Protein AF-A0A3L7PTU1-F1 (afdb_monomer_lite)

Radius of gyration: 15.51 Å; chains: 1; bounding box: 52×23×32 Å

Secondary structure (DSSP, 8-state):
----PPP------TTSPPB-GGG-B----EESHHHHHHHHHHS-THHHHHHHHHHHHHHHH-TT---EEBTTB-

Structure (mmCIF, N/CA/C/O backbone):
data_AF-A0A3L7PTU1-F1
#
_entry.id   AF-A0A3L7PTU1-F1
#
loop_
_atom_site.group_PDB
_atom_site.id
_atom_site.type_symbol
_atom_site.label_atom_id
_atom_site.label_alt_id
_atom_site.label_comp_id
_atom_site.label_asym_id
_atom_site.label_entity_id
_atom_site.label_seq_id
_atom_site.pdbx_PDB_ins_code
_atom_site.Cartn_x
_atom_site.Cartn_y
_atom_site.Cartn_z
_atom_site.occupancy
_atom_site.B_iso_or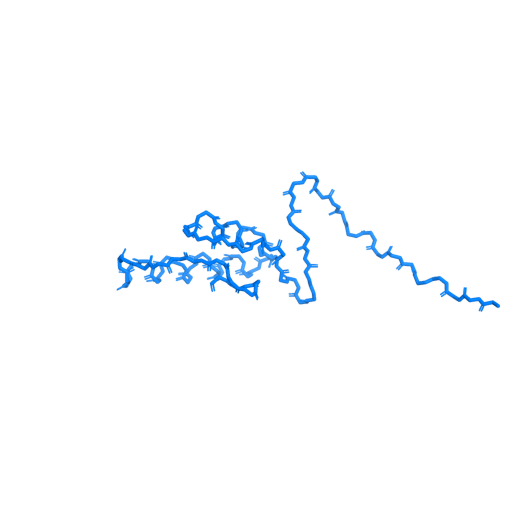_equiv
_atom_site.auth_seq_id
_atom_site.auth_comp_id
_atom_site.auth_asym_id
_atom_site.auth_atom_id
_atom_site.pdbx_PDB_model_num
ATOM 1 N N . MET A 1 1 ? 40.507 -3.762 -20.387 1.00 40.62 1 MET A N 1
ATOM 2 C CA . MET A 1 1 ? 39.254 -4.417 -20.831 1.00 40.62 1 MET A CA 1
ATOM 3 C C . MET A 1 1 ? 38.251 -4.403 -19.673 1.00 40.62 1 MET A C 1
ATOM 5 O O . MET A 1 1 ? 38.266 -5.314 -18.858 1.00 40.62 1 MET A O 1
ATOM 9 N N . ALA A 1 2 ? 37.439 -3.352 -19.522 1.00 45.38 2 ALA A N 1
ATOM 10 C CA . ALA A 1 2 ? 36.429 -3.286 -18.457 1.00 45.38 2 ALA A CA 1
ATOM 11 C C . ALA A 1 2 ? 35.080 -3.806 -18.984 1.00 45.38 2 ALA A C 1
ATOM 13 O O . ALA A 1 2 ? 34.541 -3.269 -19.951 1.00 45.38 2 ALA A O 1
ATOM 14 N N . LYS A 1 3 ? 34.546 -4.873 -18.375 1.00 45.12 3 LYS A N 1
ATOM 15 C CA . LYS A 1 3 ? 33.236 -5.451 -18.718 1.00 45.12 3 LYS A CA 1
ATOM 16 C C . LYS A 1 3 ? 32.116 -4.483 -18.318 1.00 45.12 3 LYS A C 1
ATOM 18 O O . LYS A 1 3 ? 31.856 -4.284 -17.135 1.00 45.12 3 LYS A O 1
ATOM 23 N N . LYS A 1 4 ? 31.422 -3.918 -19.308 1.00 43.25 4 LYS A N 1
ATOM 24 C CA . LYS A 1 4 ? 30.177 -3.160 -19.124 1.00 43.25 4 LYS A CA 1
ATOM 25 C C . LYS A 1 4 ? 29.051 -4.160 -18.823 1.00 43.25 4 LYS A C 1
ATOM 27 O O . LYS A 1 4 ? 28.747 -5.014 -19.652 1.00 43.25 4 LYS A O 1
ATOM 32 N N . LYS A 1 5 ? 28.468 -4.103 -17.622 1.00 44.53 5 LYS A N 1
ATOM 33 C CA . LYS A 1 5 ? 27.317 -4.935 -17.232 1.00 44.53 5 LYS A CA 1
ATOM 34 C C . LYS A 1 5 ? 26.098 -4.458 -18.027 1.00 44.53 5 LYS A C 1
ATOM 36 O O . LYS A 1 5 ? 25.698 -3.305 -17.890 1.00 44.53 5 LYS A O 1
ATOM 41 N N . ALA A 1 6 ? 25.552 -5.319 -18.884 1.00 52.25 6 ALA A N 1
ATOM 42 C CA . ALA A 1 6 ? 24.367 -5.013 -19.676 1.00 52.25 6 ALA A CA 1
ATOM 43 C C . ALA A 1 6 ? 23.183 -4.697 -18.747 1.00 52.25 6 ALA A C 1
ATOM 45 O O . ALA A 1 6 ? 22.803 -5.524 -17.913 1.00 52.25 6 ALA A O 1
ATOM 46 N N . ALA A 1 7 ? 22.631 -3.489 -18.875 1.00 51.31 7 ALA A N 1
ATOM 47 C CA . ALA A 1 7 ? 21.385 -3.119 -18.226 1.00 51.31 7 ALA A CA 1
ATOM 48 C C . ALA A 1 7 ? 20.269 -3.962 -18.849 1.00 51.31 7 ALA A C 1
ATOM 50 O O . ALA A 1 7 ? 20.029 -3.903 -20.053 1.00 51.31 7 ALA A O 1
ATOM 51 N N . ARG A 1 8 ? 19.635 -4.799 -18.028 1.00 51.25 8 ARG A N 1
ATOM 52 C CA . ARG A 1 8 ? 18.474 -5.587 -18.423 1.00 51.25 8 ARG A CA 1
ATOM 53 C C . ARG A 1 8 ? 17.315 -4.606 -18.579 1.00 51.25 8 ARG A C 1
ATOM 55 O O . ARG A 1 8 ? 16.855 -4.038 -17.595 1.00 51.25 8 ARG A O 1
ATOM 62 N N . SER A 1 9 ? 16.921 -4.360 -19.820 1.00 53.41 9 SER A N 1
ATOM 63 C CA . SER A 1 9 ? 15.770 -3.552 -20.199 1.00 53.41 9 SER A CA 1
ATOM 64 C C . SER A 1 9 ? 14.491 -4.273 -19.780 1.00 53.41 9 SER A C 1
ATOM 66 O O . SER A 1 9 ? 13.941 -5.065 -20.536 1.00 53.41 9 SER A O 1
ATOM 68 N N . THR A 1 10 ? 14.047 -4.043 -18.546 1.00 55.12 10 THR A N 1
ATOM 69 C CA . THR A 1 10 ? 12.644 -4.243 -18.181 1.00 55.12 10 THR A CA 1
ATOM 70 C C . THR A 1 10 ? 11.846 -3.140 -18.855 1.00 55.12 10 THR A C 1
ATOM 72 O O . THR A 1 10 ? 12.175 -1.963 -18.695 1.00 55.12 10 THR A O 1
ATOM 75 N N . GLU A 1 11 ? 10.858 -3.535 -19.651 1.00 50.69 11 GLU A N 1
ATOM 76 C CA . GLU A 1 11 ? 9.902 -2.657 -20.321 1.00 50.69 11 GLU A CA 1
ATOM 77 C C . GLU A 1 11 ? 9.428 -1.567 -19.353 1.00 50.69 11 GLU A C 1
ATOM 79 O O . GLU A 1 11 ? 8.742 -1.835 -18.369 1.00 50.69 11 GLU A O 1
ATOM 84 N N . ARG A 1 12 ? 9.838 -0.319 -19.602 1.00 51.03 12 ARG A N 1
ATOM 85 C CA . ARG A 1 12 ? 9.161 0.832 -19.012 1.00 51.03 12 ARG A CA 1
ATOM 86 C C . ARG A 1 12 ? 7.855 0.965 -19.772 1.00 51.03 12 ARG A C 1
ATOM 88 O O . ARG A 1 12 ? 7.831 1.545 -20.850 1.00 51.03 12 ARG A O 1
ATOM 95 N N . THR A 1 13 ? 6.785 0.396 -19.237 1.00 55.50 13 THR A N 1
ATOM 96 C CA . THR A 1 13 ? 5.448 0.884 -19.564 1.00 55.50 13 THR A CA 1
ATOM 97 C C . THR A 1 13 ? 5.382 2.299 -19.009 1.00 55.50 13 THR A C 1
ATOM 99 O O . THR A 1 13 ? 5.424 2.471 -17.787 1.00 55.50 13 THR A O 1
ATOM 102 N N . ASP A 1 14 ? 5.401 3.301 -19.887 1.00 55.47 14 ASP A N 1
ATOM 103 C CA . ASP A 1 14 ? 5.336 4.713 -19.512 1.00 55.47 14 ASP A CA 1
ATOM 104 C C . ASP A 1 14 ? 4.145 4.926 -18.560 1.00 55.47 14 ASP A C 1
ATOM 106 O O . ASP A 1 14 ? 2.988 4.836 -18.961 1.00 55.47 14 ASP A O 1
ATOM 110 N N . GLY A 1 15 ? 4.438 5.108 -17.266 1.00 70.00 15 GLY A N 1
ATOM 111 C CA . GLY A 1 15 ? 3.445 5.293 -16.202 1.00 70.00 15 GLY A CA 1
ATOM 112 C C . GLY A 1 15 ? 3.499 4.296 -15.036 1.00 70.00 15 GLY A C 1
ATOM 113 O O . GLY A 1 15 ? 2.994 4.622 -13.965 1.00 70.00 15 GLY A O 1
ATOM 114 N N . ALA A 1 16 ? 4.132 3.125 -15.178 1.00 80.62 16 ALA A N 1
ATOM 115 C CA . ALA A 1 16 ? 4.268 2.179 -14.062 1.00 80.62 16 ALA A CA 1
ATOM 116 C C . ALA A 1 16 ? 5.505 2.490 -13.190 1.00 80.62 16 ALA A C 1
ATOM 118 O O . ALA A 1 16 ? 6.566 2.826 -13.729 1.00 80.62 16 ALA A O 1
ATOM 119 N N . PRO A 1 17 ? 5.412 2.368 -11.852 1.00 90.88 17 PRO A N 1
ATOM 120 C CA . PRO A 1 17 ? 6.547 2.591 -10.961 1.00 90.88 17 PRO A CA 1
ATOM 121 C C . PRO A 1 17 ? 7.636 1.529 -11.161 1.00 90.88 17 PRO A C 1
ATOM 123 O O . PRO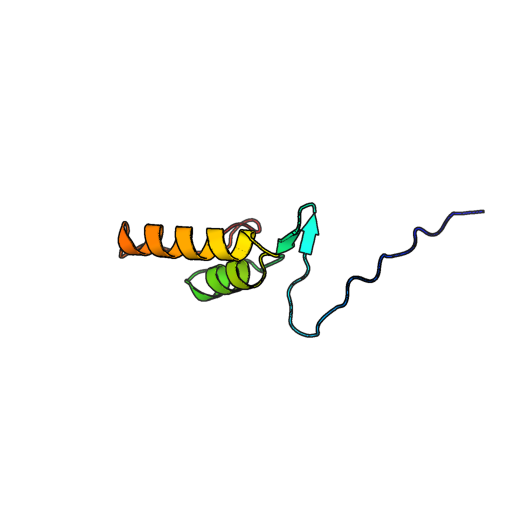 A 1 17 ? 7.364 0.378 -11.508 1.00 90.88 17 PRO A O 1
ATOM 126 N N . ALA A 1 18 ? 8.889 1.910 -10.906 1.00 94.00 18 ALA A N 1
ATOM 127 C CA . ALA A 1 18 ? 10.012 0.981 -10.965 1.00 94.00 18 ALA A CA 1
ATOM 128 C C . ALA A 1 18 ? 9.863 -0.126 -9.911 1.00 94.00 18 ALA A C 1
ATOM 130 O O . ALA A 1 18 ? 9.394 0.118 -8.801 1.00 94.00 18 ALA A O 1
ATOM 131 N N . LEU A 1 19 ? 10.308 -1.339 -10.237 1.00 94.94 19 LEU A N 1
ATOM 132 C CA . LEU A 1 19 ? 10.357 -2.444 -9.284 1.00 94.94 19 LEU A CA 1
ATOM 133 C C . LEU A 1 19 ? 11.778 -2.598 -8.736 1.00 94.94 19 LEU A C 1
ATOM 135 O O . LEU A 1 19 ? 12.744 -2.718 -9.491 1.00 94.94 19 LEU A O 1
ATOM 139 N N . LEU A 1 20 ? 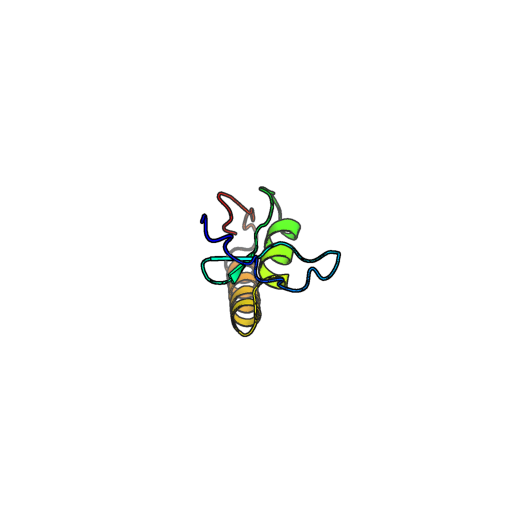11.901 -2.626 -7.412 1.00 93.50 20 LEU A N 1
ATOM 140 C CA . LEU A 1 20 ? 13.146 -2.908 -6.706 1.00 93.50 20 LEU A CA 1
ATOM 141 C C . LEU A 1 20 ? 13.400 -4.422 -6.626 1.00 93.50 20 LEU A C 1
ATOM 143 O O . LEU A 1 20 ? 12.638 -5.249 -7.143 1.00 93.50 20 LEU A O 1
ATOM 147 N N . SER A 1 21 ? 14.489 -4.808 -5.956 1.00 88.50 21 SER A N 1
ATOM 148 C CA . SER A 1 21 ? 14.785 -6.213 -5.674 1.00 88.50 21 SER A CA 1
ATOM 149 C C . SER A 1 21 ? 13.578 -6.920 -5.042 1.00 88.50 21 SER A C 1
ATOM 151 O O . SER A 1 21 ? 12.866 -6.375 -4.201 1.00 88.50 21 SER A O 1
ATOM 153 N N . GLY A 1 22 ? 13.307 -8.143 -5.503 1.00 88.56 22 GLY A N 1
ATOM 154 C CA . GLY A 1 22 ? 12.139 -8.912 -5.064 1.00 88.56 22 GLY A CA 1
ATOM 155 C C . GLY A 1 22 ? 10.797 -8.440 -5.641 1.00 88.56 22 GLY A C 1
ATOM 156 O O . GLY A 1 22 ? 9.761 -8.976 -5.247 1.00 88.56 22 GLY A O 1
ATOM 157 N N . GLY A 1 23 ? 10.788 -7.484 -6.577 1.00 91.38 23 GLY A N 1
ATOM 158 C CA . GLY A 1 23 ? 9.564 -6.978 -7.202 1.00 91.38 23 GLY A CA 1
ATOM 159 C C . GLY A 1 23 ? 8.776 -6.019 -6.308 1.00 91.38 23 GLY A C 1
ATOM 160 O O . GLY A 1 23 ? 7.555 -5.984 -6.412 1.00 91.38 23 GLY A O 1
ATOM 161 N N . ASN A 1 24 ? 9.450 -5.313 -5.392 1.00 94.88 24 ASN A N 1
ATOM 162 C CA . ASN A 1 24 ? 8.834 -4.293 -4.540 1.00 94.88 24 ASN A CA 1
ATOM 163 C C . ASN A 1 24 ? 8.609 -3.001 -5.356 1.00 94.88 24 ASN A C 1
ATOM 165 O O . ASN A 1 24 ? 9.603 -2.441 -5.825 1.00 94.88 24 ASN A O 1
ATOM 169 N N . PRO A 1 25 ? 7.368 -2.517 -5.535 1.00 96.38 25 PRO A N 1
ATOM 170 C CA . PRO A 1 25 ? 7.114 -1.244 -6.201 1.00 96.38 25 PRO A CA 1
ATOM 171 C C . PRO A 1 25 ? 7.821 -0.080 -5.509 1.00 96.38 25 PRO A C 1
ATOM 173 O O . PRO A 1 25 ? 7.801 0.027 -4.285 1.00 96.38 25 PRO A O 1
ATOM 176 N N . GLN A 1 26 ? 8.443 0.803 -6.285 1.00 96.56 26 GLN A N 1
ATOM 177 C CA . GLN A 1 26 ? 9.038 2.037 -5.790 1.00 96.56 26 GLN A CA 1
ATOM 178 C C . GLN A 1 26 ? 7.987 3.147 -5.811 1.00 96.56 26 GLN A C 1
ATOM 180 O O . GLN A 1 26 ? 7.751 3.771 -6.846 1.00 96.56 26 GLN A O 1
ATOM 185 N N . ILE A 1 27 ? 7.363 3.391 -4.663 1.00 95.56 27 ILE A N 1
ATOM 186 C CA . ILE A 1 27 ? 6.339 4.423 -4.487 1.00 95.56 27 ILE A CA 1
ATOM 187 C C . ILE A 1 27 ? 6.895 5.509 -3.571 1.00 95.56 27 ILE A C 1
ATOM 189 O O . ILE A 1 27 ? 7.568 5.229 -2.576 1.00 95.56 27 ILE A O 1
ATOM 193 N N . ALA A 1 28 ? 6.648 6.769 -3.928 1.00 94.88 28 ALA A N 1
ATOM 194 C CA . ALA A 1 28 ? 7.052 7.896 -3.102 1.00 94.88 28 ALA A CA 1
ATOM 195 C C . ALA A 1 28 ? 6.360 7.846 -1.731 1.00 94.88 28 ALA A C 1
ATOM 197 O O . ALA A 1 28 ? 5.261 7.310 -1.590 1.00 94.88 28 ALA A O 1
ATOM 198 N N . LEU A 1 29 ? 6.995 8.443 -0.719 1.00 97.31 29 LEU A N 1
ATOM 199 C CA . LEU A 1 29 ? 6.343 8.640 0.571 1.00 97.31 29 LEU A CA 1
ATOM 200 C C . LEU A 1 29 ? 5.042 9.423 0.367 1.00 97.31 29 LEU A C 1
ATOM 202 O O . LEU A 1 29 ? 5.036 10.464 -0.287 1.00 97.31 29 LEU A O 1
ATOM 206 N N . GLY A 1 30 ? 3.961 8.932 0.958 1.00 97.75 30 GLY A N 1
ATOM 207 C CA . GLY A 1 30 ? 2.646 9.540 0.828 1.00 97.75 30 GLY A CA 1
ATOM 208 C C . GLY A 1 30 ? 1.730 9.091 1.951 1.00 97.75 30 GLY A C 1
ATOM 209 O O . GLY A 1 30 ? 1.885 7.997 2.485 1.00 97.75 30 GLY A O 1
ATOM 210 N N . TYR A 1 31 ? 0.779 9.945 2.306 1.00 98.38 31 TYR A N 1
ATOM 211 C CA . TYR A 1 31 ? -0.266 9.643 3.279 1.00 98.38 31 TYR A CA 1
ATOM 212 C C . TYR A 1 31 ? -1.604 9.476 2.561 1.00 98.38 31 TYR A C 1
ATOM 214 O O . TYR A 1 31 ? -1.815 10.067 1.504 1.00 98.38 31 TYR A O 1
ATOM 222 N N . GLY A 1 32 ? -2.507 8.711 3.166 1.00 97.81 32 GLY A N 1
ATOM 223 C CA . GLY A 1 32 ? -3.817 8.406 2.605 1.00 97.81 32 GLY A CA 1
ATOM 224 C C . GLY A 1 32 ? -3.850 7.077 1.857 1.00 97.81 32 GLY A C 1
ATOM 225 O O . GLY A 1 32 ? -2.876 6.322 1.836 1.00 97.81 32 GLY A O 1
ATOM 226 N N . ASP A 1 33 ? -5.012 6.787 1.280 1.00 98.12 33 ASP A N 1
ATOM 227 C CA . ASP A 1 33 ? -5.285 5.527 0.587 1.00 98.12 33 ASP A CA 1
ATOM 228 C C . ASP A 1 33 ? -4.603 5.468 -0.786 1.00 98.12 33 ASP A C 1
ATOM 230 O O . ASP A 1 33 ? -3.966 4.471 -1.106 1.00 98.12 33 ASP A O 1
ATOM 234 N N . ASP A 1 34 ? -4.629 6.565 -1.546 1.00 97.75 34 ASP A N 1
ATOM 235 C CA . ASP A 1 34 ? -4.064 6.657 -2.898 1.00 97.75 34 ASP A CA 1
ATOM 236 C C . ASP A 1 34 ? -2.633 6.093 -3.043 1.00 97.75 34 ASP A C 1
ATOM 238 O O . ASP A 1 34 ? -2.421 5.242 -3.914 1.00 97.75 34 ASP A O 1
ATOM 242 N N . PRO A 1 35 ? -1.632 6.476 -2.216 1.00 97.56 35 PRO A N 1
ATOM 243 C CA . PRO A 1 35 ? -0.287 5.909 -2.333 1.00 97.56 35 PRO A CA 1
ATOM 244 C C . PRO A 1 35 ? -0.240 4.411 -1.995 1.00 97.56 35 PRO A C 1
ATOM 246 O O . PRO A 1 35 ? 0.555 3.678 -2.585 1.00 97.56 35 PRO A O 1
ATOM 249 N N . VAL A 1 36 ? -1.098 3.934 -1.088 1.00 98.25 36 VAL A N 1
ATOM 250 C CA . VAL A 1 36 ? -1.199 2.507 -0.746 1.00 98.25 36 VAL A CA 1
ATOM 251 C C . VAL A 1 36 ? -1.846 1.719 -1.886 1.00 98.25 36 VAL A C 1
ATOM 253 O O . VAL A 1 36 ? -1.328 0.668 -2.267 1.00 98.25 36 VAL A O 1
ATOM 256 N N . GLN A 1 37 ? -2.905 2.240 -2.508 1.00 98.06 37 GLN A N 1
ATOM 257 C CA . GLN A 1 37 ? -3.530 1.599 -3.668 1.00 98.06 37 GLN A CA 1
ATOM 258 C C . GLN A 1 37 ? -2.593 1.576 -4.877 1.00 98.06 37 GLN A C 1
ATOM 260 O O . GLN A 1 37 ? -2.502 0.556 -5.559 1.00 98.06 37 GLN A O 1
ATOM 265 N N . ALA A 1 38 ? -1.827 2.647 -5.111 1.00 97.19 38 ALA A N 1
ATOM 266 C CA . ALA A 1 38 ? -0.796 2.674 -6.149 1.00 97.19 38 ALA A CA 1
ATOM 267 C C . ALA A 1 38 ? 0.283 1.604 -5.911 1.00 97.19 38 ALA A C 1
ATOM 269 O O . ALA A 1 38 ? 0.713 0.928 -6.847 1.00 97.19 38 ALA A O 1
ATOM 270 N N . TYR A 1 39 ? 0.681 1.403 -4.651 1.00 97.56 39 TYR A N 1
ATOM 271 C CA . TYR A 1 39 ? 1.609 0.344 -4.267 1.00 97.56 39 TYR A CA 1
ATOM 272 C C . TYR A 1 39 ? 1.031 -1.051 -4.541 1.00 97.56 39 TYR A C 1
ATOM 274 O O . TYR A 1 39 ? 1.689 -1.873 -5.178 1.00 97.56 39 TYR A O 1
ATOM 282 N N . ILE A 1 40 ? -0.214 -1.314 -4.131 1.00 97.38 40 ILE A N 1
ATOM 283 C CA . ILE A 1 40 ? -0.900 -2.596 -4.362 1.00 97.38 40 ILE A CA 1
ATOM 284 C C . ILE A 1 40 ? -1.087 -2.870 -5.861 1.00 97.38 40 ILE A C 1
ATOM 286 O O . ILE A 1 40 ? -0.839 -3.987 -6.315 1.00 97.38 40 ILE A O 1
ATOM 290 N N . ALA A 1 41 ? -1.486 -1.863 -6.641 1.00 96.62 41 ALA A N 1
ATOM 291 C CA . ALA A 1 41 ? -1.701 -1.983 -8.083 1.00 96.62 41 ALA A CA 1
ATOM 292 C C . ALA A 1 41 ? -0.411 -2.317 -8.846 1.00 96.62 41 ALA A C 1
ATOM 294 O O . ALA A 1 41 ? -0.448 -3.023 -9.851 1.00 96.62 41 ALA A O 1
ATOM 295 N N . ALA A 1 42 ? 0.731 -1.840 -8.351 1.00 96.44 42 ALA A N 1
ATOM 296 C CA . ALA A 1 42 ? 2.035 -2.100 -8.940 1.00 96.44 42 ALA A CA 1
ATOM 297 C C . ALA A 1 42 ? 2.667 -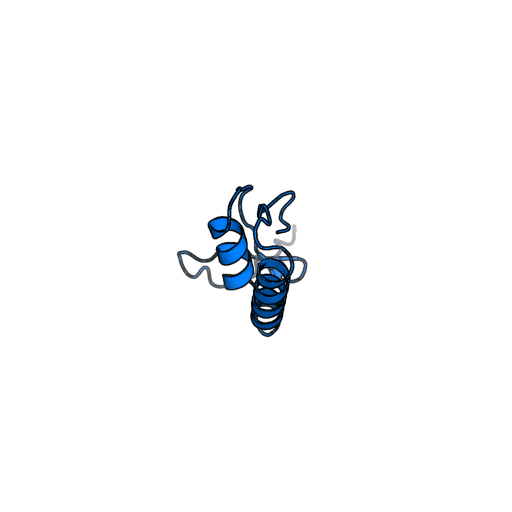3.435 -8.507 1.00 96.44 42 ALA A C 1
ATOM 299 O O . ALA A 1 42 ? 3.701 -3.829 -9.053 1.00 96.44 42 ALA A O 1
ATOM 300 N N . MET A 1 43 ? 2.091 -4.143 -7.526 1.00 95.38 43 MET A N 1
ATOM 301 C CA . MET A 1 43 ? 2.617 -5.434 -7.086 1.00 95.38 43 MET A CA 1
ATOM 302 C C . MET A 1 43 ? 2.514 -6.491 -8.201 1.00 95.38 43 MET A C 1
ATOM 304 O O . MET A 1 43 ? 1.428 -6.722 -8.734 1.00 95.38 43 MET A O 1
ATOM 308 N N . PRO A 1 44 ? 3.603 -7.216 -8.518 1.00 94.56 44 PRO A N 1
ATOM 309 C CA . PRO A 1 44 ? 3.594 -8.176 -9.615 1.00 94.56 44 PRO A CA 1
ATOM 310 C C . PRO A 1 44 ? 2.866 -9.479 -9.255 1.00 94.56 44 PRO A C 1
ATOM 312 O O . PRO A 1 44 ? 3.101 -10.080 -8.200 1.00 94.56 44 PRO A O 1
ATOM 315 N N . GLY A 1 45 ? 2.047 -9.966 -10.191 1.00 93.94 45 GLY A N 1
ATOM 316 C CA . GLY A 1 45 ? 1.397 -11.276 -10.119 1.00 93.94 45 GLY A CA 1
ATOM 317 C C . GLY A 1 45 ? 0.522 -11.450 -8.874 1.00 93.94 45 GLY A C 1
ATOM 318 O O . GLY A 1 45 ? -0.218 -10.549 -8.488 1.00 93.94 45 GLY A O 1
ATOM 319 N N . TRP A 1 46 ? 0.645 -12.607 -8.213 1.00 95.69 46 TRP A N 1
ATOM 320 C CA . TRP A 1 46 ? -0.177 -12.985 -7.052 1.00 95.69 46 TRP A CA 1
ATOM 321 C C . TRP A 1 46 ? -0.068 -12.021 -5.860 1.00 95.69 46 TRP A C 1
ATOM 323 O O . TRP A 1 46 ? -0.951 -11.990 -5.001 1.00 95.69 46 TRP A O 1
ATOM 333 N N . LYS A 1 47 ? 1.005 -11.223 -5.786 1.00 94.38 47 LYS A N 1
ATOM 334 C CA . LYS A 1 47 ? 1.219 -10.280 -4.684 1.00 94.38 47 LYS A CA 1
ATOM 335 C C . LYS A 1 47 ? 0.138 -9.203 -4.649 1.00 94.38 47 LYS A C 1
ATOM 337 O O . LYS A 1 47 ? -0.337 -8.886 -3.565 1.00 94.38 47 LYS A O 1
ATOM 342 N N . GLY A 1 48 ? -0.300 -8.708 -5.810 1.00 95.50 48 GLY A N 1
ATOM 343 C CA . GLY A 1 48 ? -1.372 -7.712 -5.888 1.00 95.50 48 GLY A CA 1
ATOM 344 C C . GLY A 1 48 ? -2.707 -8.245 -5.367 1.00 95.50 48 GLY A C 1
ATOM 345 O O . GLY A 1 48 ? -3.421 -7.533 -4.664 1.00 95.50 48 GLY A O 1
ATOM 346 N N . ASP A 1 49 ? -3.019 -9.519 -5.628 1.00 97.50 49 ASP A N 1
ATOM 347 C CA . ASP A 1 49 ? -4.237 -10.157 -5.110 1.00 97.50 49 ASP A CA 1
ATOM 348 C C . ASP A 1 49 ? -4.216 -10.272 -3.584 1.00 97.50 49 ASP A C 1
ATOM 350 O O . ASP A 1 49 ? -5.204 -9.958 -2.914 1.00 97.50 49 ASP A O 1
ATOM 354 N N . VAL A 1 50 ? -3.072 -10.669 -3.024 1.00 97.75 50 VAL A N 1
ATOM 355 C CA . VAL A 1 50 ? -2.880 -10.724 -1.571 1.00 97.75 50 VAL A CA 1
ATOM 356 C C . VAL A 1 50 ? -2.928 -9.325 -0.956 1.00 97.75 50 VAL A C 1
ATOM 358 O O . VAL A 1 50 ? -3.608 -9.142 0.052 1.00 97.75 50 VAL A O 1
ATOM 361 N N . GLY A 1 51 ? -2.278 -8.336 -1.575 1.00 97.31 51 GLY A N 1
ATOM 362 C CA . GLY A 1 51 ? -2.299 -6.940 -1.137 1.00 97.31 51 GLY A CA 1
ATOM 363 C C . GLY A 1 51 ? -3.719 -6.380 -1.051 1.00 97.31 51 GLY A C 1
ATOM 364 O O . GLY A 1 51 ? -4.112 -5.884 0.002 1.00 97.31 51 GLY A O 1
ATOM 365 N N . ARG A 1 52 ? -4.532 -6.566 -2.102 1.00 98.50 52 ARG A N 1
ATOM 366 C CA . ARG A 1 52 ? -5.950 -6.159 -2.111 1.00 98.50 52 ARG A CA 1
ATOM 367 C C . ARG A 1 52 ? -6.762 -6.839 -1.011 1.00 98.50 52 ARG A C 1
ATOM 369 O O . ARG A 1 52 ? -7.573 -6.196 -0.350 1.00 98.50 52 ARG A O 1
ATOM 376 N N . ARG A 1 53 ? -6.553 -8.143 -0.797 1.00 98.56 53 ARG A N 1
ATOM 377 C CA . ARG A 1 53 ? -7.270 -8.885 0.250 1.00 98.56 53 ARG A CA 1
ATOM 378 C C . ARG A 1 53 ? -6.898 -8.402 1.652 1.00 98.56 53 ARG A C 1
ATOM 380 O O . ARG A 1 53 ? -7.786 -8.285 2.493 1.00 98.56 53 ARG A O 1
ATOM 387 N N . LEU A 1 54 ? -5.615 -8.149 1.908 1.00 98.31 54 LEU A N 1
ATOM 388 C CA . LEU A 1 54 ? -5.155 -7.628 3.195 1.00 98.31 54 LEU A CA 1
ATOM 389 C C . LEU A 1 54 ? -5.713 -6.229 3.448 1.00 98.31 54 LEU A C 1
ATOM 391 O O . LEU A 1 54 ? -6.272 -6.003 4.517 1.00 98.31 54 LEU A O 1
ATOM 395 N N . ASP A 1 55 ? -5.638 -5.340 2.459 1.00 98.31 55 ASP A N 1
ATOM 396 C CA . ASP A 1 55 ? -6.166 -3.979 2.560 1.00 98.31 55 ASP A CA 1
ATOM 397 C C . ASP A 1 55 ? -7.663 -3.972 2.907 1.00 98.31 55 ASP A C 1
ATOM 399 O O . ASP A 1 55 ? -8.081 -3.328 3.869 1.00 98.31 55 ASP A O 1
ATOM 403 N N . ALA A 1 56 ? -8.458 -4.800 2.222 1.00 98.25 56 ALA A N 1
ATOM 404 C CA . ALA A 1 56 ? -9.886 -4.938 2.498 1.00 98.25 56 ALA A CA 1
ATOM 405 C C . ALA A 1 56 ? -10.179 -5.468 3.915 1.00 98.25 56 ALA A C 1
ATOM 407 O O . ALA A 1 56 ? -11.110 -5.000 4.574 1.00 98.25 56 ALA A O 1
ATOM 408 N N . ILE A 1 57 ? -9.399 -6.442 4.406 1.00 98.69 57 ILE A N 1
ATOM 409 C CA . ILE A 1 57 ? -9.548 -6.961 5.775 1.00 98.69 57 ILE A CA 1
ATOM 410 C C . ILE A 1 57 ? -9.191 -5.875 6.793 1.00 98.69 57 ILE A C 1
ATOM 412 O O . ILE A 1 57 ? -9.951 -5.661 7.736 1.00 98.69 57 ILE A O 1
ATOM 416 N N . ILE A 1 58 ? -8.072 -5.177 6.596 1.00 98.25 58 ILE A N 1
ATOM 417 C CA . ILE A 1 58 ? -7.597 -4.122 7.495 1.00 98.25 58 ILE A CA 1
ATOM 418 C C . ILE A 1 58 ? -8.623 -2.994 7.574 1.00 98.25 58 ILE A C 1
ATOM 420 O O . ILE A 1 58 ? -9.047 -2.651 8.673 1.00 98.25 58 ILE A O 1
ATOM 424 N N . SER A 1 59 ? -9.090 -2.476 6.436 1.00 97.88 59 SER A N 1
ATOM 425 C CA . SER A 1 59 ? -10.094 -1.406 6.397 1.00 97.88 59 SER A CA 1
ATOM 426 C C . SER A 1 59 ? -11.441 -1.825 6.985 1.00 97.88 59 SER A C 1
ATOM 428 O O . SER A 1 59 ? -12.131 -1.002 7.580 1.00 97.88 59 SER A O 1
ATOM 430 N N . ARG A 1 60 ? -11.823 -3.103 6.870 1.00 98.25 60 ARG A N 1
ATOM 431 C CA . ARG A 1 60 ? -13.047 -3.615 7.502 1.00 98.25 60 ARG A CA 1
ATOM 432 C C . ARG A 1 60 ? -12.916 -3.731 9.022 1.00 98.25 60 ARG A C 1
ATOM 434 O O . ARG A 1 60 ? -13.885 -3.480 9.731 1.00 98.25 60 ARG A O 1
ATOM 441 N N . VAL A 1 61 ? -11.764 -4.187 9.512 1.00 98.69 61 VAL A N 1
ATOM 442 C CA . VAL A 1 61 ? -11.526 -4.425 10.947 1.00 98.69 61 VAL A CA 1
ATOM 443 C C . VAL A 1 61 ? -11.179 -3.128 11.681 1.00 98.69 61 VAL A C 1
ATOM 445 O O . VAL A 1 61 ? -11.518 -2.984 12.853 1.00 98.69 61 VAL A O 1
ATOM 448 N N . VAL A 1 62 ? -10.540 -2.177 10.997 1.00 98.31 62 VAL A N 1
ATOM 449 C CA . VAL A 1 62 ? -10.127 -0.874 11.530 1.00 98.31 62 VAL A CA 1
ATOM 450 C C . VAL A 1 62 ? -10.688 0.236 10.626 1.00 98.31 62 VAL A C 1
ATOM 452 O O . VAL A 1 62 ? -9.993 0.690 9.715 1.00 98.31 62 VAL A O 1
ATOM 455 N N . PRO A 1 63 ? -11.937 0.686 10.860 1.00 94.50 63 PRO A N 1
ATOM 456 C CA . PRO A 1 63 ? -12.615 1.652 9.988 1.00 94.50 63 PRO A CA 1
ATOM 457 C C . PRO A 1 63 ? -11.889 2.998 9.840 1.00 94.50 63 PRO A C 1
ATOM 459 O O . PRO A 1 63 ? -11.941 3.603 8.775 1.00 94.50 63 PRO A O 1
ATOM 462 N N . ASP A 1 64 ? -11.153 3.427 10.870 1.00 96.75 64 ASP A N 1
ATOM 463 C CA . ASP A 1 64 ? -10.422 4.705 10.899 1.00 96.75 64 ASP A CA 1
ATOM 464 C C . ASP A 1 64 ? -8.911 4.538 10.651 1.00 96.75 64 ASP A C 1
ATOM 466 O O . ASP A 1 64 ? -8.084 5.319 11.140 1.00 96.75 64 ASP A O 1
ATOM 470 N N . VAL A 1 65 ? -8.514 3.479 9.934 1.00 98.12 65 VAL A N 1
ATOM 471 C CA . VAL A 1 65 ? -7.102 3.204 9.647 1.00 98.12 65 VAL A CA 1
ATOM 472 C C . VAL A 1 65 ? -6.454 4.366 8.889 1.00 98.12 65 VAL A C 1
ATOM 474 O O . VAL A 1 65 ? -6.919 4.808 7.839 1.00 98.12 65 VAL A O 1
ATOM 477 N N . ARG A 1 66 ? -5.322 4.851 9.408 1.00 98.12 66 ARG A N 1
ATOM 478 C CA . ARG A 1 66 ? -4.492 5.850 8.728 1.00 98.12 66 ARG A CA 1
ATOM 479 C C . ARG A 1 66 ? -3.467 5.140 7.858 1.00 98.12 66 ARG A C 1
ATOM 481 O O . ARG A 1 66 ? -2.518 4.556 8.376 1.00 98.12 66 ARG A O 1
ATOM 488 N N . LYS A 1 67 ? -3.669 5.208 6.548 1.00 98.44 67 LYS A N 1
ATOM 489 C CA . LYS A 1 67 ? -2.803 4.594 5.540 1.00 98.44 67 LYS A CA 1
ATOM 490 C C . LYS A 1 67 ? -1.672 5.536 5.130 1.00 98.44 67 LYS A C 1
ATOM 492 O O . LYS A 1 67 ? -1.852 6.758 5.116 1.00 98.44 67 LYS A O 1
ATOM 497 N N . ALA A 1 68 ? -0.503 4.980 4.833 1.00 98.38 68 ALA A N 1
ATOM 498 C CA . ALA A 1 68 ? 0.634 5.723 4.307 1.00 98.38 68 ALA A CA 1
ATOM 499 C C . ALA A 1 68 ? 1.652 4.771 3.680 1.00 98.38 68 ALA A C 1
ATOM 501 O O . ALA A 1 68 ? 1.855 3.681 4.188 1.00 98.38 68 ALA A O 1
ATOM 502 N N . VAL A 1 69 ? 2.383 5.231 2.669 1.00 98.31 69 VAL A N 1
ATOM 503 C CA . VAL A 1 69 ? 3.630 4.588 2.249 1.00 98.31 69 VAL A CA 1
ATOM 504 C C . VAL A 1 69 ? 4.788 5.286 2.949 1.00 98.31 69 VAL A C 1
ATOM 506 O O . VAL A 1 69 ? 5.020 6.482 2.755 1.00 98.31 69 VAL A O 1
ATOM 509 N N . LYS A 1 70 ? 5.542 4.545 3.764 1.00 97.31 70 LYS A N 1
ATOM 510 C CA . LYS A 1 70 ? 6.744 5.029 4.457 1.00 97.31 70 LYS A CA 1
ATOM 511 C C . LYS A 1 70 ? 7.860 4.006 4.315 1.00 97.31 70 LYS A C 1
ATOM 513 O O . LYS A 1 70 ? 7.629 2.810 4.416 1.00 97.31 70 LYS A O 1
ATOM 518 N N . TRP A 1 71 ?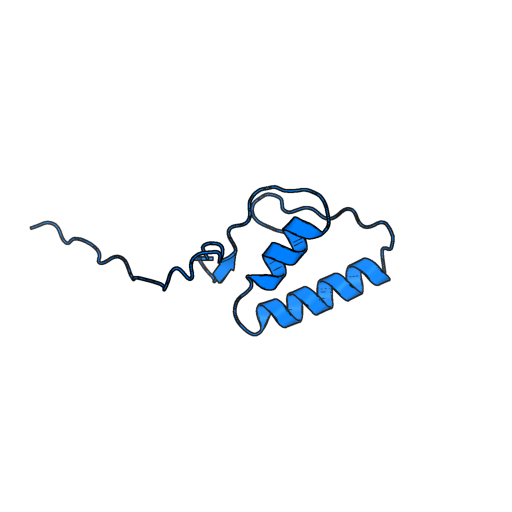 9.082 4.475 4.061 1.00 95.56 71 TRP A N 1
ATOM 519 C CA . TRP A 1 71 ? 10.238 3.591 3.831 1.00 95.56 71 TRP A CA 1
ATOM 520 C C . TRP A 1 71 ? 9.973 2.523 2.745 1.00 95.56 71 TRP A C 1
ATOM 522 O O . TRP A 1 71 ? 10.371 1.369 2.877 1.00 95.56 71 TRP A O 1
ATOM 532 N N . ASN A 1 72 ? 9.274 2.919 1.672 1.00 95.38 72 ASN A N 1
ATOM 533 C CA . ASN A 1 72 ? 8.837 2.055 0.566 1.00 95.38 72 ASN A CA 1
ATOM 534 C C . ASN A 1 72 ? 8.024 0.817 1.004 1.00 95.38 72 ASN A C 1
ATOM 536 O O . ASN A 1 72 ? 8.179 -0.268 0.436 1.00 95.38 72 ASN A O 1
ATOM 540 N N . SER A 1 73 ? 7.202 0.989 2.043 1.00 93.50 73 SER A N 1
ATOM 541 C CA . SER A 1 73 ? 6.261 -0.005 2.563 1.00 93.50 73 SER A CA 1
ATOM 542 C C . SER A 1 73 ? 4.924 0.677 2.912 1.00 93.50 73 SER A C 1
ATOM 544 O O . SER A 1 73 ? 4.970 1.770 3.487 1.00 93.50 73 SER A O 1
ATOM 546 N N . PRO A 1 74 ?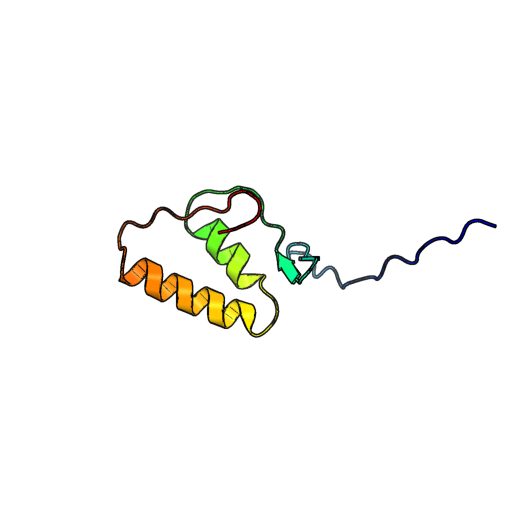 3.771 0.098 2.529 1.00 94.94 74 PRO A N 1
ATOM 547 C CA . PRO A 1 74 ? 2.436 0.567 2.914 1.00 94.94 74 PRO A CA 1
ATOM 548 C C . PRO A 1 74 ? 2.063 0.199 4.359 1.00 94.94 74 PRO A C 1
ATOM 550 O O . PRO A 1 74 ? 2.707 -0.716 4.927 1.00 94.94 74 PRO A O 1
#

pLDDT: mean 86.96, std 18.6, range [40.62, 98.69]

Sequence (74 aa):
MAKKKAARSTERTDGAPALLSGGNPQIALGYGDDPVQAYIAAMPGWKGDVGRRLDAIISRVVPDVRKAVKWNSP

Foldseek 3Di:
DDDDDDDDDDDPPPPQADADPPRQGDFDKDKDVVSLLSRLVSRPDCSSVVSVVVVVVCCVVPVPDIDIQDPSRD